Protein AF-A0A1G5UIV0-F1 (afdb_monomer_lite)

Structure (mmCIF, N/CA/C/O backbone):
data_AF-A0A1G5UIV0-F1
#
_entry.id   AF-A0A1G5UIV0-F1
#
loop_
_atom_site.group_PDB
_atom_site.id
_atom_site.type_symbol
_atom_site.label_atom_id
_atom_site.label_alt_id
_atom_site.label_comp_id
_atom_site.label_asym_id
_atom_site.label_entity_id
_atom_site.label_seq_id
_atom_site.pdbx_PDB_ins_code
_atom_site.Cartn_x
_atom_site.Cartn_y
_atom_site.Cartn_z
_atom_site.occupancy
_atom_site.B_iso_or_equiv
_atom_site.auth_seq_id
_atom_site.auth_comp_id
_atom_site.auth_asym_id
_atom_site.auth_atom_id
_atom_site.pdbx_PDB_model_num
ATOM 1 N N . MET A 1 1 ? 47.973 86.712 11.797 1.00 45.47 1 MET A N 1
ATOM 2 C CA . MET A 1 1 ? 46.643 86.610 11.159 1.00 45.47 1 MET A CA 1
ATOM 3 C C . MET A 1 1 ? 46.803 85.917 9.816 1.00 45.47 1 MET A C 1
ATOM 5 O O . MET A 1 1 ? 47.388 86.511 8.927 1.00 45.47 1 MET A O 1
ATOM 9 N N . ALA A 1 2 ? 46.351 84.668 9.715 1.00 38.31 2 ALA A N 1
ATOM 10 C CA . ALA A 1 2 ? 45.822 84.017 8.512 1.00 38.31 2 ALA A CA 1
ATOM 11 C C . ALA A 1 2 ? 45.272 82.656 8.969 1.00 38.31 2 ALA A C 1
ATOM 13 O O . ALA A 1 2 ? 45.981 81.847 9.560 1.00 38.31 2 ALA A O 1
ATOM 14 N N . THR A 1 3 ? 43.968 82.510 8.804 1.00 40.00 3 THR A N 1
ATOM 15 C CA . THR A 1 3 ? 43.076 81.426 9.219 1.00 40.00 3 THR A CA 1
ATOM 16 C C . THR A 1 3 ? 43.278 80.147 8.414 1.00 40.00 3 THR A C 1
ATOM 18 O O . THR A 1 3 ? 43.412 80.211 7.196 1.00 40.00 3 THR A O 1
ATOM 21 N N . ALA A 1 4 ? 43.147 78.991 9.065 1.00 43.28 4 ALA A N 1
ATOM 22 C CA . ALA A 1 4 ? 42.782 77.743 8.405 1.00 43.28 4 ALA A CA 1
ATOM 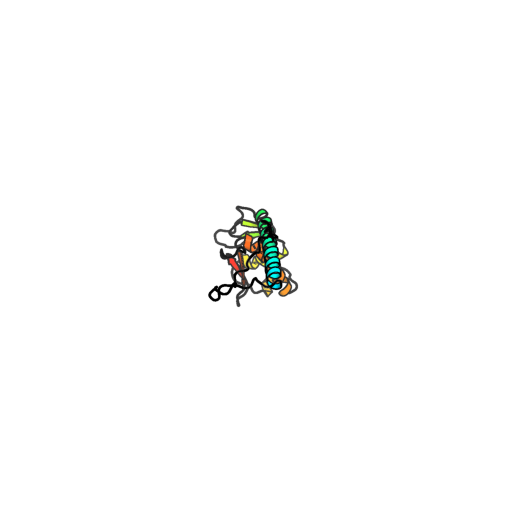23 C C . ALA A 1 4 ? 41.532 77.185 9.100 1.00 43.28 4 ALA A C 1
ATOM 25 O O . ALA A 1 4 ? 41.620 76.454 10.083 1.00 43.28 4 ALA A O 1
ATOM 26 N N . ASN A 1 5 ? 40.363 77.602 8.607 1.00 49.97 5 ASN A N 1
ATOM 27 C CA . ASN A 1 5 ? 39.105 76.901 8.842 1.00 49.97 5 ASN A CA 1
ATOM 28 C C . ASN A 1 5 ? 39.140 75.626 7.997 1.00 49.97 5 ASN A C 1
ATOM 30 O O . ASN A 1 5 ? 39.180 75.711 6.771 1.00 49.97 5 ASN A O 1
ATOM 34 N N . ILE A 1 6 ? 39.124 74.462 8.641 1.00 55.72 6 ILE A N 1
ATOM 35 C CA . ILE A 1 6 ? 38.817 73.197 7.974 1.00 55.72 6 ILE A CA 1
ATOM 36 C C . ILE A 1 6 ? 37.407 72.823 8.416 1.00 55.72 6 ILE A C 1
ATOM 38 O O . ILE A 1 6 ? 37.174 72.445 9.562 1.00 55.72 6 ILE A O 1
ATOM 42 N N . GLU A 1 7 ? 36.465 73.007 7.497 1.00 50.59 7 GLU A N 1
ATOM 43 C CA . GLU A 1 7 ? 35.084 72.559 7.607 1.00 50.59 7 GLU A CA 1
ATOM 44 C C . GLU A 1 7 ? 35.047 71.026 7.564 1.00 50.59 7 GLU A C 1
ATOM 46 O O . GLU A 1 7 ? 35.355 70.401 6.548 1.00 50.59 7 GLU A O 1
ATOM 51 N N . THR A 1 8 ? 34.678 70.400 8.678 1.00 56.12 8 THR A N 1
ATOM 52 C CA . THR A 1 8 ? 34.469 68.951 8.741 1.00 56.12 8 THR A CA 1
ATOM 53 C C . THR A 1 8 ? 33.065 68.631 8.227 1.00 56.12 8 THR A C 1
ATOM 55 O O . THR A 1 8 ? 32.067 68.955 8.869 1.00 56.12 8 THR A O 1
ATOM 58 N N . ALA A 1 9 ? 32.981 68.009 7.051 1.00 60.84 9 ALA A N 1
ATOM 59 C CA . ALA A 1 9 ? 31.723 67.633 6.411 1.00 60.84 9 ALA A CA 1
ATOM 60 C C . ALA A 1 9 ? 30.923 66.603 7.253 1.00 60.84 9 ALA A C 1
ATOM 62 O O . ALA A 1 9 ? 31.478 65.573 7.640 1.00 60.84 9 ALA A O 1
ATOM 63 N N . PRO A 1 10 ? 29.613 66.813 7.501 1.00 59.41 10 PRO A N 1
ATOM 64 C CA . PRO A 1 10 ? 28.819 66.016 8.450 1.00 59.41 10 PRO A CA 1
ATOM 65 C C . PRO A 1 10 ? 28.343 64.638 7.943 1.00 59.41 10 PRO A C 1
ATOM 67 O O . PRO A 1 10 ? 27.550 63.990 8.620 1.00 59.41 10 PRO A O 1
ATOM 70 N N . TRP A 1 11 ? 28.780 64.170 6.768 1.00 55.88 11 TRP A N 1
ATOM 71 C CA . TRP A 1 11 ? 28.223 62.966 6.122 1.00 55.88 11 TRP A CA 1
ATOM 72 C C . TRP A 1 11 ? 29.196 61.786 5.975 1.00 55.88 11 TRP A C 1
ATOM 74 O O . TRP A 1 11 ? 28.808 60.737 5.460 1.00 55.88 11 TRP A O 1
ATOM 84 N N . ILE A 1 12 ? 30.434 61.892 6.468 1.00 54.22 12 ILE A N 1
ATOM 85 C CA . ILE A 1 12 ? 31.352 60.745 6.513 1.00 54.22 12 ILE A CA 1
ATOM 86 C C . ILE A 1 12 ? 31.072 59.939 7.787 1.00 54.22 12 ILE A C 1
ATOM 88 O O . ILE A 1 12 ? 31.658 60.175 8.842 1.00 54.22 12 ILE A O 1
ATOM 92 N N . VAL A 1 13 ? 30.167 58.962 7.694 1.00 50.62 13 VAL A N 1
ATOM 93 C CA . VAL A 1 13 ? 30.032 57.921 8.722 1.00 50.62 13 VAL A CA 1
ATOM 94 C C . VAL A 1 13 ? 31.131 56.889 8.484 1.00 50.62 13 VAL A C 1
ATOM 96 O O . VAL A 1 13 ? 30.947 55.901 7.775 1.00 50.62 13 VAL A O 1
ATOM 99 N N . THR A 1 14 ? 32.308 57.126 9.060 1.00 55.34 14 THR A N 1
ATOM 100 C CA . THR A 1 14 ? 33.357 56.107 9.137 1.00 55.34 14 THR A CA 1
ATOM 101 C C . THR A 1 14 ? 32.850 54.991 10.046 1.00 55.34 14 THR A C 1
ATOM 103 O O . THR A 1 14 ? 32.822 55.139 11.268 1.00 55.34 14 THR A O 1
ATOM 106 N N . ALA A 1 15 ? 32.412 53.873 9.467 1.00 55.78 15 ALA A N 1
ATOM 107 C CA . ALA A 1 15 ? 32.099 52.678 10.237 1.00 55.78 15 ALA A CA 1
ATOM 108 C C . ALA A 1 15 ? 33.396 52.163 10.880 1.00 55.78 15 ALA A C 1
ATOM 110 O O . ALA A 1 15 ? 34.209 51.501 10.238 1.00 55.78 15 ALA A O 1
ATOM 111 N N . VAL A 1 16 ? 33.615 52.505 12.151 1.00 55.00 16 VAL A N 1
ATOM 112 C CA . VAL A 1 16 ? 34.701 51.945 12.957 1.00 55.00 16 VAL A CA 1
ATOM 113 C C . VAL A 1 16 ? 34.380 50.470 13.168 1.00 55.00 16 VAL A C 1
ATOM 115 O O . VAL A 1 16 ? 33.532 50.111 13.986 1.00 55.00 16 VAL A O 1
ATOM 118 N N . ILE A 1 17 ? 35.031 49.604 12.393 1.00 55.38 17 ILE A N 1
ATOM 119 C CA . ILE A 1 17 ? 34.963 48.158 12.590 1.00 55.38 17 ILE A CA 1
ATOM 120 C C . ILE A 1 17 ? 35.615 47.877 13.946 1.00 55.38 17 ILE A C 1
ATOM 122 O O . ILE A 1 17 ? 36.834 47.955 14.092 1.00 55.38 17 ILE A O 1
ATOM 126 N N . ARG A 1 18 ? 34.794 47.599 14.965 1.00 55.12 18 ARG A N 1
ATOM 127 C CA . ARG A 1 18 ? 35.279 47.165 16.278 1.00 55.12 18 ARG A CA 1
ATOM 128 C C . ARG A 1 18 ? 36.058 45.855 16.089 1.00 55.12 18 ARG A C 1
ATOM 130 O O . ARG A 1 18 ? 35.540 44.965 15.409 1.00 55.12 18 ARG A O 1
ATOM 137 N N . PRO A 1 19 ? 37.264 45.708 16.666 1.00 59.38 19 PRO A N 1
ATOM 138 C CA . PRO A 1 19 ? 37.962 44.430 16.649 1.00 59.38 19 PRO A CA 1
ATOM 139 C C . PRO A 1 19 ? 37.062 43.354 17.280 1.00 59.38 19 PRO A C 1
ATOM 141 O O . PRO A 1 19 ? 36.381 43.646 18.269 1.00 59.38 19 PRO A O 1
ATOM 144 N N . PRO A 1 20 ? 36.996 42.144 16.697 1.00 67.38 20 PRO A N 1
ATOM 145 C CA . PRO A 1 20 ? 36.154 41.079 17.223 1.00 67.38 20 PRO A CA 1
ATOM 146 C C . PRO A 1 20 ? 36.579 40.750 18.659 1.00 67.38 20 PRO A C 1
ATOM 148 O O . PRO A 1 20 ? 37.767 40.607 18.939 1.00 67.38 20 PRO A O 1
ATOM 151 N N . ASP A 1 21 ? 35.598 40.671 19.560 1.00 67.38 21 ASP A N 1
ATOM 152 C CA . ASP A 1 21 ? 35.795 40.321 20.969 1.00 67.38 21 ASP A CA 1
ATOM 153 C C . ASP A 1 21 ? 36.572 38.991 21.077 1.00 67.38 21 ASP A C 1
ATOM 155 O O . ASP A 1 21 ? 36.107 37.979 20.538 1.00 67.38 21 ASP A O 1
ATOM 159 N N . PRO A 1 22 ? 37.744 38.961 21.745 1.00 70.88 22 PRO A N 1
ATOM 160 C CA . PRO A 1 22 ? 38.564 37.755 21.868 1.00 70.88 22 PRO A CA 1
ATOM 161 C C . PRO A 1 22 ? 37.880 36.628 22.659 1.00 70.88 22 PRO A C 1
ATOM 163 O O . PRO A 1 22 ? 38.322 35.484 22.571 1.00 70.88 22 PRO A O 1
ATOM 166 N N . ASN A 1 23 ? 36.802 36.926 23.393 1.00 73.00 23 ASN A N 1
ATOM 167 C CA . ASN A 1 23 ? 36.005 35.956 24.145 1.00 73.00 23 ASN A CA 1
ATOM 168 C C . ASN A 1 23 ? 34.666 35.608 23.471 1.00 73.00 23 ASN A C 1
ATOM 170 O O . ASN A 1 23 ? 33.836 34.922 24.074 1.00 73.00 23 ASN A O 1
ATOM 174 N N . ALA A 1 24 ? 34.429 36.047 22.230 1.00 70.06 24 ALA A N 1
ATOM 175 C CA . ALA A 1 24 ? 33.225 35.662 21.505 1.00 70.06 24 ALA A CA 1
ATOM 176 C C . ALA A 1 24 ? 33.184 34.131 21.299 1.00 70.06 24 ALA A C 1
ATOM 178 O O . ALA A 1 24 ? 34.171 33.543 20.844 1.00 70.06 24 ALA A O 1
ATOM 179 N N . PRO A 1 25 ? 32.052 33.455 21.586 1.00 74.12 25 PRO A N 1
ATOM 180 C CA . PRO A 1 25 ? 31.921 32.034 21.295 1.00 74.12 25 PRO A CA 1
ATOM 181 C C . PRO A 1 25 ? 32.117 31.796 19.789 1.00 74.12 25 PRO A C 1
ATOM 183 O O . PRO A 1 25 ? 31.665 32.610 18.976 1.00 74.12 25 PRO A O 1
ATOM 186 N N . PRO A 1 26 ? 32.765 30.688 19.381 1.00 71.88 26 PRO A N 1
ATOM 187 C CA . PRO A 1 26 ? 33.049 30.431 17.976 1.00 71.88 26 PRO A CA 1
ATOM 188 C C . PRO A 1 26 ? 31.743 30.407 17.178 1.00 71.88 26 PRO A C 1
ATOM 190 O O . PRO A 1 26 ? 30.878 29.553 17.394 1.00 71.88 26 PRO A O 1
ATOM 193 N N . MET A 1 27 ? 31.592 31.349 16.243 1.00 68.19 27 MET A N 1
ATOM 194 C CA . MET A 1 27 ? 30.435 31.368 15.355 1.00 68.19 27 MET A CA 1
ATOM 195 C C . MET A 1 27 ? 30.409 30.076 14.535 1.00 68.19 27 MET A C 1
ATOM 197 O O . MET A 1 27 ? 31.398 29.703 13.896 1.00 68.19 27 MET A O 1
ATOM 201 N N . LYS A 1 28 ? 29.268 29.375 14.546 1.00 67.50 28 LYS A N 1
ATOM 202 C CA . LYS A 1 28 ? 29.064 28.188 13.707 1.00 67.50 28 LYS A CA 1
ATOM 203 C C . LYS A 1 28 ? 29.262 28.598 12.250 1.00 67.50 28 LYS A C 1
ATOM 205 O O . LYS A 1 28 ? 28.541 29.459 11.750 1.00 67.50 28 LYS A O 1
ATOM 210 N N . ARG A 1 29 ? 30.243 27.989 11.574 1.00 70.44 29 ARG A N 1
ATOM 211 C CA . ARG A 1 29 ? 30.485 28.242 10.148 1.00 70.44 29 ARG A CA 1
ATOM 212 C C . ARG A 1 29 ? 29.195 27.967 9.368 1.00 70.44 29 ARG A C 1
ATOM 214 O O . ARG A 1 29 ? 28.565 26.934 9.627 1.00 70.44 29 ARG A O 1
ATOM 221 N N . PRO A 1 30 ? 28.801 28.847 8.431 1.00 74.06 30 PRO A N 1
ATOM 222 C CA . PRO A 1 30 ? 27.657 28.570 7.582 1.00 74.06 30 PRO A CA 1
ATOM 223 C C . PRO A 1 30 ? 27.893 27.252 6.827 1.00 74.06 30 PRO A C 1
ATOM 225 O O . PRO A 1 30 ? 29.042 26.924 6.499 1.00 74.06 30 PRO A O 1
ATOM 228 N N . PRO A 1 31 ? 26.834 26.462 6.582 1.00 76.75 31 PRO A N 1
ATOM 229 C CA . PRO A 1 31 ? 26.958 25.214 5.844 1.00 76.75 31 PRO A CA 1
ATOM 230 C C . PRO A 1 31 ? 27.597 25.478 4.479 1.00 76.75 31 PRO A C 1
ATOM 232 O O . PRO A 1 31 ? 27.320 26.484 3.829 1.00 76.75 31 PRO A O 1
ATOM 235 N N . SER A 1 32 ? 28.471 24.570 4.042 1.00 82.12 32 SER A N 1
ATOM 236 C CA . SER A 1 32 ? 29.121 24.695 2.739 1.00 82.12 32 SER A CA 1
ATOM 237 C C . SER A 1 32 ? 28.083 24.747 1.613 1.00 82.12 32 SER A C 1
ATOM 239 O O . SER A 1 32 ? 27.014 24.144 1.716 1.00 82.12 32 SER A O 1
ATOM 241 N N . SER A 1 33 ? 28.418 25.414 0.504 1.00 79.81 33 SER A N 1
ATOM 242 C CA . SER A 1 33 ? 27.553 25.512 -0.686 1.00 79.81 33 SER A CA 1
ATOM 243 C C . SER A 1 33 ? 27.007 24.143 -1.136 1.00 79.81 33 SER A C 1
ATOM 245 O O . SER A 1 33 ? 25.822 23.986 -1.420 1.00 79.81 33 SER A O 1
ATOM 247 N N . ARG A 1 34 ? 27.841 23.097 -1.058 1.00 80.44 34 ARG A N 1
ATOM 248 C CA . ARG A 1 34 ? 27.461 21.710 -1.373 1.00 80.44 34 ARG A CA 1
ATOM 249 C C . ARG A 1 34 ? 26.402 21.141 -0.417 1.00 80.44 34 ARG A C 1
ATOM 251 O O . ARG A 1 34 ? 25.521 20.400 -0.843 1.00 80.44 34 ARG A O 1
ATOM 258 N N . THR A 1 35 ? 26.469 21.493 0.866 1.00 83.56 35 THR A N 1
ATOM 259 C CA . THR A 1 35 ? 25.462 21.118 1.870 1.00 83.56 35 THR A CA 1
ATOM 260 C C . THR A 1 35 ? 24.152 21.864 1.639 1.00 83.56 35 THR A C 1
ATOM 262 O O . THR A 1 35 ? 23.092 21.254 1.749 1.00 83.56 35 THR A O 1
ATOM 265 N N . ILE A 1 36 ? 24.209 23.144 1.259 1.00 83.81 36 ILE A N 1
ATOM 266 C CA . ILE A 1 36 ? 23.020 23.937 0.909 1.00 83.81 36 ILE A CA 1
ATOM 267 C C . ILE A 1 36 ? 22.310 23.324 -0.307 1.00 83.81 36 ILE A C 1
ATOM 269 O O . ILE A 1 36 ? 21.103 23.097 -0.248 1.00 83.81 36 ILE A O 1
ATOM 273 N N . ALA A 1 37 ? 23.055 22.967 -1.361 1.00 83.94 37 ALA A N 1
ATOM 274 C CA . ALA A 1 37 ? 22.505 22.297 -2.543 1.00 83.94 37 ALA A CA 1
ATOM 275 C C . ALA A 1 37 ? 21.829 20.959 -2.190 1.00 83.94 37 ALA A C 1
ATOM 277 O O . ALA A 1 37 ? 20.683 20.724 -2.566 1.00 83.94 37 ALA A O 1
ATOM 278 N N . ARG A 1 38 ? 22.485 20.117 -1.379 1.00 83.69 38 ARG A N 1
ATOM 279 C CA . ARG A 1 38 ? 21.925 18.827 -0.941 1.00 83.69 38 ARG A CA 1
ATOM 280 C C . ARG A 1 38 ? 20.668 18.982 -0.081 1.00 83.69 38 ARG A C 1
ATOM 282 O O . ARG A 1 38 ? 19.749 18.172 -0.180 1.00 83.69 38 ARG A O 1
ATOM 289 N N . LEU A 1 39 ? 20.625 19.996 0.784 1.00 87.62 39 LEU A N 1
ATOM 290 C CA . LEU A 1 39 ? 19.430 20.307 1.571 1.00 87.62 39 LEU A CA 1
ATOM 291 C C . LEU A 1 39 ? 18.287 20.771 0.666 1.00 87.62 39 LEU A C 1
ATOM 293 O O . LEU A 1 39 ? 17.165 20.319 0.860 1.00 87.62 39 LEU A O 1
ATOM 297 N N . HIS A 1 40 ? 18.577 21.594 -0.343 1.00 85.31 40 HIS A N 1
ATOM 298 C CA . HIS A 1 40 ? 17.584 22.050 -1.313 1.00 85.31 40 HIS A CA 1
ATOM 299 C C . HIS A 1 40 ? 17.023 20.895 -2.158 1.00 85.31 40 HIS A C 1
ATOM 301 O O . HIS A 1 40 ? 15.814 20.771 -2.322 1.00 85.31 40 HIS A O 1
ATOM 307 N N . GLU A 1 41 ? 17.872 19.988 -2.645 1.00 84.94 41 GLU A N 1
ATOM 308 C CA . GLU A 1 41 ? 17.410 18.779 -3.343 1.00 84.94 41 GLU A CA 1
ATOM 309 C C . GLU A 1 41 ? 16.519 17.911 -2.447 1.00 84.94 41 GLU A C 1
ATOM 311 O O . GLU A 1 41 ? 15.479 17.414 -2.889 1.00 84.94 41 GLU A O 1
ATOM 316 N N . LYS A 1 42 ? 16.890 17.762 -1.169 1.00 86.25 42 LYS A N 1
ATOM 317 C CA . LYS A 1 42 ? 16.102 17.006 -0.192 1.00 86.25 42 LYS A CA 1
ATOM 318 C C . LYS A 1 42 ? 14.731 17.642 0.044 1.00 86.25 42 LYS A C 1
ATOM 320 O O . LYS A 1 42 ? 13.737 16.920 0.014 1.00 86.25 42 LYS A O 1
ATOM 325 N N . THR A 1 43 ? 14.659 18.959 0.229 1.00 86.88 43 THR A N 1
ATOM 326 C CA . THR A 1 43 ? 13.381 19.653 0.452 1.00 86.88 43 THR A CA 1
ATOM 327 C C . THR A 1 43 ? 12.496 19.625 -0.791 1.00 86.88 43 THR A C 1
ATOM 329 O O . THR A 1 43 ? 11.293 19.398 -0.674 1.00 86.88 43 THR A O 1
ATOM 332 N N . VAL A 1 44 ? 13.070 19.762 -1.992 1.00 85.31 44 VAL A N 1
ATOM 333 C CA . VAL A 1 44 ? 12.331 19.620 -3.258 1.00 85.31 44 VAL A CA 1
ATOM 334 C C . VAL A 1 44 ? 11.774 18.202 -3.411 1.00 85.31 44 VAL A C 1
ATOM 336 O O . VAL A 1 44 ? 10.614 18.033 -3.798 1.00 85.31 44 VAL A O 1
ATOM 339 N N . ALA A 1 45 ? 12.558 17.175 -3.077 1.00 77.94 45 ALA A N 1
ATOM 340 C CA . ALA A 1 45 ? 12.086 15.793 -3.088 1.00 77.94 45 ALA A CA 1
ATOM 341 C C . ALA A 1 45 ? 10.966 15.561 -2.056 1.00 77.94 45 ALA A C 1
ATOM 343 O O . ALA A 1 45 ? 9.959 14.927 -2.372 1.00 77.94 45 ALA A O 1
ATOM 344 N N . GLU A 1 46 ? 11.096 16.110 -0.847 1.00 81.50 46 GLU A N 1
ATOM 345 C CA . GLU A 1 46 ? 10.074 16.026 0.206 1.00 81.50 46 GLU A CA 1
ATOM 346 C C . GLU A 1 46 ? 8.769 16.719 -0.206 1.00 81.50 46 GLU A C 1
ATOM 348 O O . GLU A 1 46 ? 7.698 16.127 -0.063 1.00 81.50 46 GLU A O 1
ATOM 353 N N . ALA A 1 47 ? 8.843 17.904 -0.815 1.00 78.75 47 ALA A N 1
ATOM 354 C CA . ALA A 1 47 ? 7.678 18.622 -1.325 1.00 78.75 47 ALA A CA 1
ATOM 355 C C . ALA A 1 47 ? 6.963 17.851 -2.451 1.00 78.75 47 ALA A C 1
ATOM 357 O O . ALA A 1 47 ? 5.736 17.720 -2.431 1.00 78.75 47 ALA A O 1
ATOM 358 N N . ARG A 1 48 ? 7.715 17.272 -3.400 1.00 77.88 48 ARG A N 1
ATOM 359 C CA . ARG A 1 48 ? 7.152 16.408 -4.459 1.00 77.88 48 ARG A CA 1
ATOM 360 C C . ARG A 1 48 ? 6.447 15.187 -3.870 1.00 77.88 48 ARG A C 1
ATOM 362 O O . ARG A 1 48 ? 5.335 14.860 -4.282 1.00 77.88 48 ARG A O 1
ATOM 369 N N . ASN A 1 49 ? 7.057 14.553 -2.872 1.00 78.56 49 ASN A N 1
ATOM 370 C CA . ASN A 1 49 ? 6.474 13.401 -2.190 1.00 78.56 49 ASN A CA 1
ATOM 371 C C . ASN A 1 49 ? 5.201 13.774 -1.415 1.00 78.56 49 ASN A C 1
ATOM 373 O O . ASN A 1 49 ? 4.222 13.030 -1.461 1.00 78.56 49 ASN A O 1
ATOM 377 N N . ALA A 1 50 ? 5.179 14.928 -0.745 1.00 76.38 50 ALA A N 1
ATOM 378 C CA . ALA A 1 50 ? 4.002 15.427 -0.036 1.00 76.38 50 ALA A CA 1
ATOM 379 C C . ALA A 1 50 ? 2.843 15.756 -0.994 1.00 76.38 50 ALA A C 1
ATOM 381 O O . ALA A 1 50 ? 1.688 15.414 -0.718 1.00 76.38 50 ALA A O 1
ATOM 382 N N . ALA A 1 51 ? 3.144 16.354 -2.150 1.00 80.25 51 ALA A N 1
ATOM 383 C CA . ALA A 1 51 ? 2.158 16.614 -3.194 1.00 80.25 51 ALA A CA 1
ATOM 384 C C . ALA A 1 51 ? 1.578 15.305 -3.760 1.00 80.25 51 ALA A C 1
ATOM 386 O O . ALA A 1 51 ? 0.357 15.161 -3.857 1.00 80.25 51 ALA A O 1
ATOM 387 N N . ALA A 1 52 ? 2.432 14.319 -4.052 1.00 78.81 52 ALA A N 1
ATOM 388 C CA . ALA A 1 52 ? 2.008 12.998 -4.515 1.00 78.81 52 ALA A CA 1
ATOM 389 C C . ALA A 1 52 ? 1.151 12.260 -3.470 1.00 78.81 52 ALA A C 1
ATOM 391 O O . ALA A 1 52 ? 0.120 11.681 -3.813 1.00 78.81 52 ALA A O 1
ATOM 392 N N . ALA A 1 53 ? 1.526 12.322 -2.188 1.00 80.00 53 ALA A N 1
ATOM 393 C CA . ALA A 1 53 ? 0.746 11.738 -1.098 1.00 80.00 53 ALA A CA 1
ATOM 394 C C . ALA A 1 53 ? -0.633 12.402 -0.961 1.00 80.00 53 ALA A C 1
ATOM 396 O O . ALA A 1 53 ? -1.636 11.709 -0.801 1.00 80.00 53 ALA A O 1
ATOM 397 N N . SER A 1 54 ? -0.700 13.728 -1.088 1.00 81.25 54 SER A N 1
ATOM 398 C CA . SER A 1 54 ? -1.962 14.477 -1.048 1.00 81.25 54 SER A CA 1
ATOM 399 C C . SER A 1 54 ? -2.864 14.137 -2.237 1.00 81.25 54 SER A C 1
ATOM 401 O O . SER A 1 54 ? -4.070 13.970 -2.071 1.00 81.25 54 SER A O 1
ATOM 403 N N . ALA A 1 55 ? -2.291 13.981 -3.434 1.00 84.88 55 ALA A N 1
ATOM 404 C CA . ALA A 1 55 ? -3.028 13.540 -4.616 1.00 84.88 55 ALA A CA 1
ATOM 405 C C . ALA A 1 55 ? -3.574 12.111 -4.451 1.00 84.88 55 ALA A C 1
ATOM 407 O O . ALA A 1 55 ? -4.735 11.858 -4.766 1.00 84.88 55 ALA A O 1
ATOM 408 N N . LEU A 1 56 ? -2.777 11.195 -3.892 1.00 79.50 56 LEU A N 1
ATOM 409 C CA . LEU A 1 56 ? -3.210 9.830 -3.577 1.00 79.50 56 LEU A CA 1
ATOM 410 C C . LEU A 1 56 ? -4.294 9.797 -2.494 1.00 79.50 56 LEU A C 1
ATOM 412 O O . LEU A 1 56 ? -5.238 9.022 -2.605 1.00 79.50 56 LEU A O 1
ATOM 416 N N . ALA A 1 57 ? -4.204 10.655 -1.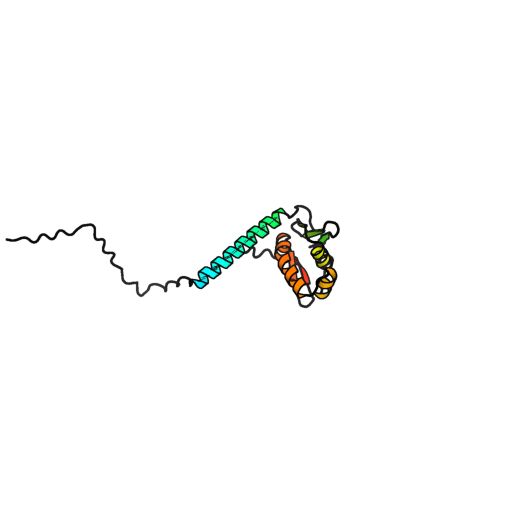477 1.00 81.38 57 ALA A N 1
ATOM 417 C CA . ALA A 1 57 ? -5.222 10.752 -0.434 1.00 81.38 57 ALA A CA 1
ATOM 418 C C . ALA A 1 57 ? -6.594 11.169 -0.991 1.00 81.38 57 ALA A C 1
ATOM 420 O O . ALA A 1 57 ? -7.613 10.746 -0.460 1.00 81.38 57 ALA A O 1
ATOM 421 N N . ARG A 1 58 ? -6.642 11.927 -2.095 1.00 83.88 58 ARG A N 1
ATOM 422 C CA . ARG A 1 58 ? -7.903 12.254 -2.790 1.00 83.88 58 ARG A CA 1
ATOM 423 C C . ARG A 1 58 ? -8.511 11.063 -3.534 1.00 83.88 58 ARG A C 1
ATOM 425 O O . ARG A 1 58 ? -9.711 11.054 -3.768 1.00 83.88 58 ARG A O 1
ATOM 432 N N . GLN A 1 59 ? -7.696 10.079 -3.915 1.00 83.25 59 GLN A N 1
ATOM 433 C CA . GLN A 1 59 ? -8.156 8.835 -4.546 1.00 83.25 59 GLN A CA 1
ATOM 434 C C . GLN A 1 59 ? -8.617 7.796 -3.514 1.00 83.25 59 GLN A C 1
ATOM 436 O O . GLN A 1 59 ? -9.213 6.785 -3.884 1.00 83.25 59 GLN A O 1
ATOM 441 N N . LEU A 1 60 ? -8.315 8.016 -2.230 1.00 85.62 60 LEU A N 1
ATOM 442 C CA . LEU A 1 60 ? -8.703 7.122 -1.151 1.00 85.62 60 LEU A CA 1
ATOM 443 C C . LEU A 1 60 ? -10.201 7.263 -0.871 1.00 85.62 60 LEU A C 1
ATOM 445 O O . LEU A 1 60 ? -10.680 8.352 -0.569 1.00 85.62 60 LEU A O 1
ATOM 449 N N . GLN A 1 61 ? -10.931 6.153 -0.934 1.00 83.38 61 GLN A N 1
ATOM 450 C CA . GLN A 1 61 ? -12.368 6.117 -0.672 1.00 83.38 61 GLN A CA 1
ATOM 451 C C . GLN A 1 61 ? -12.636 5.976 0.837 1.00 83.38 61 GLN A C 1
ATOM 453 O O . GLN A 1 61 ? -12.290 4.940 1.426 1.00 83.38 61 GLN A O 1
ATOM 458 N N . PRO A 1 62 ? -13.249 6.985 1.492 1.00 71.56 62 PRO A N 1
ATOM 459 C CA . PRO A 1 62 ? -13.623 6.900 2.898 1.00 71.56 62 PRO A CA 1
ATOM 460 C C . PRO A 1 62 ? -14.713 5.841 3.096 1.00 71.56 62 PRO A C 1
ATOM 462 O O . PRO A 1 62 ? -15.665 5.766 2.330 1.00 71.56 62 PRO A O 1
ATOM 465 N N . GLY A 1 63 ? -14.577 5.014 4.133 1.00 77.88 63 GLY A N 1
ATOM 466 C CA . GLY A 1 63 ? -15.562 3.977 4.479 1.00 77.88 63 GLY A CA 1
ATOM 467 C C . GLY A 1 63 ? -15.258 2.591 3.911 1.00 77.88 63 GLY A C 1
ATOM 468 O O . GLY A 1 63 ? -15.712 1.594 4.469 1.00 77.88 63 GLY A O 1
ATOM 469 N N . LEU A 1 64 ? -14.401 2.492 2.895 1.00 83.31 64 LEU A N 1
ATOM 470 C CA . LEU A 1 64 ? -14.005 1.207 2.333 1.00 83.31 64 LEU A CA 1
ATOM 471 C C . LEU A 1 64 ? -12.799 0.642 3.099 1.00 83.31 64 LEU A C 1
ATOM 473 O O . LEU A 1 64 ? -11.647 0.816 2.715 1.00 83.31 64 LEU A O 1
ATOM 477 N N . ARG A 1 65 ? -13.067 0.026 4.254 1.00 82.12 65 ARG A N 1
ATOM 478 C CA . ARG A 1 65 ? -12.038 -0.486 5.176 1.00 82.12 65 ARG A CA 1
ATOM 479 C C . ARG A 1 65 ? -11.860 -1.996 5.048 1.00 82.12 65 ARG A C 1
ATOM 481 O O . ARG A 1 65 ? -12.730 -2.706 4.540 1.00 82.12 65 ARG A O 1
ATOM 488 N N . ALA A 1 66 ? -10.706 -2.483 5.499 1.00 84.06 66 ALA A N 1
ATOM 489 C CA . ALA A 1 66 ? -10.513 -3.916 5.693 1.00 84.06 66 ALA A CA 1
ATOM 490 C C . ALA A 1 66 ? -11.518 -4.460 6.744 1.00 84.06 66 ALA A C 1
ATOM 492 O O . ALA A 1 66 ? -11.943 -3.694 7.615 1.00 84.06 66 ALA A O 1
ATOM 493 N N . PRO A 1 67 ? -11.915 -5.748 6.660 1.00 83.00 67 PRO A N 1
ATOM 494 C CA . PRO A 1 67 ? -12.749 -6.407 7.672 1.00 83.00 67 PRO A CA 1
ATOM 495 C C . PRO A 1 67 ? -12.192 -6.238 9.093 1.00 83.00 67 PRO A C 1
ATOM 497 O O . PRO A 1 67 ? -10.985 -6.109 9.265 1.00 83.00 67 PRO A O 1
ATOM 500 N N . ALA A 1 68 ? -13.048 -6.246 10.120 1.00 81.62 68 ALA A N 1
ATOM 501 C CA . ALA A 1 68 ? -12.650 -5.917 11.497 1.00 81.62 68 ALA A CA 1
ATOM 502 C C . ALA A 1 68 ? -11.545 -6.831 12.073 1.00 81.62 68 ALA A C 1
ATOM 504 O O . ALA A 1 68 ? -10.748 -6.393 12.902 1.00 81.62 68 ALA A O 1
ATOM 505 N N . ASP A 1 69 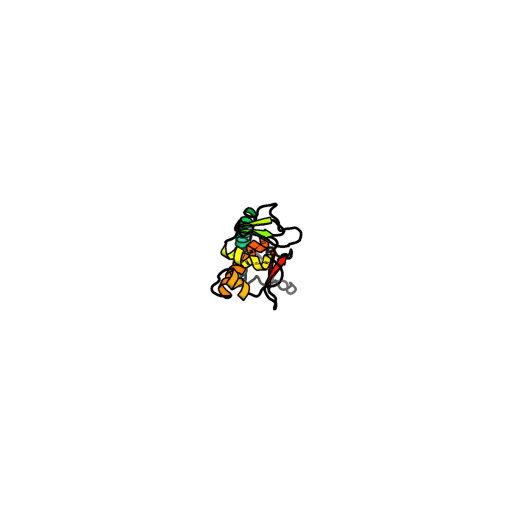? -11.469 -8.077 11.609 1.00 84.00 69 ASP A N 1
ATOM 506 C CA . ASP A 1 69 ? -10.466 -9.081 11.970 1.00 84.00 69 ASP A CA 1
ATOM 507 C C . ASP A 1 69 ? -9.156 -8.960 11.164 1.00 84.00 69 ASP A C 1
ATOM 509 O O . ASP A 1 69 ? -8.173 -9.644 11.465 1.00 84.00 69 ASP A O 1
ATOM 513 N N . ARG A 1 70 ? -9.102 -8.084 10.149 1.00 82.88 70 ARG A N 1
ATOM 514 C CA . ARG A 1 70 ? -7.969 -7.969 9.220 1.00 82.88 70 ARG A CA 1
ATOM 515 C C . ARG A 1 70 ? -7.459 -6.544 9.091 1.00 82.88 70 ARG A C 1
ATOM 517 O O . ARG A 1 70 ? -8.178 -5.588 8.842 1.00 82.88 70 ARG A O 1
ATOM 524 N N . LEU A 1 71 ? -6.140 -6.411 9.153 1.00 86.00 71 LEU A N 1
ATOM 525 C CA . LEU A 1 71 ? -5.471 -5.128 8.953 1.00 86.00 71 LEU A CA 1
ATOM 526 C C . LEU A 1 71 ? -5.524 -4.650 7.487 1.00 86.00 71 LEU A C 1
ATOM 528 O O . LEU A 1 71 ? -5.495 -3.450 7.229 1.00 86.00 71 LEU A O 1
ATOM 532 N N . PHE A 1 72 ? -5.530 -5.580 6.536 1.00 90.19 72 PHE A N 1
ATOM 533 C CA . PHE A 1 72 ? -5.386 -5.324 5.105 1.00 90.19 72 PHE A CA 1
ATOM 534 C C . PHE A 1 72 ? -6.202 -6.350 4.321 1.00 90.19 72 PHE A C 1
ATOM 536 O O . PHE A 1 72 ? -6.210 -7.525 4.686 1.00 90.19 72 PHE A O 1
ATOM 543 N N . ALA A 1 73 ? -6.867 -5.912 3.256 1.00 90.81 73 ALA A N 1
ATOM 544 C CA . ALA A 1 73 ? -7.588 -6.789 2.341 1.00 90.81 73 ALA A CA 1
ATOM 545 C C . ALA A 1 73 ? -7.379 -6.346 0.890 1.00 90.81 73 ALA A C 1
ATOM 547 O O . ALA A 1 73 ? -7.138 -5.170 0.616 1.00 90.81 73 ALA A O 1
ATOM 548 N N . VAL A 1 74 ? -7.485 -7.293 -0.035 1.00 90.50 74 VAL A N 1
ATOM 549 C CA . VAL A 1 74 ? -7.409 -7.059 -1.477 1.00 90.50 74 VAL A CA 1
ATOM 550 C C . VAL A 1 74 ? -8.730 -7.502 -2.085 1.00 90.50 74 VAL A C 1
ATOM 552 O O . VAL A 1 74 ? -9.237 -8.568 -1.746 1.00 90.50 74 VAL A O 1
ATOM 555 N N . ASP A 1 75 ? -9.290 -6.668 -2.950 1.00 88.31 75 ASP A N 1
ATOM 556 C CA . ASP A 1 75 ? -10.465 -6.986 -3.750 1.00 88.31 75 ASP A CA 1
ATOM 557 C C . ASP A 1 75 ? -10.018 -7.134 -5.203 1.00 88.31 75 ASP A C 1
ATOM 559 O O . ASP A 1 75 ? -9.752 -6.141 -5.886 1.00 88.31 75 ASP A O 1
ATOM 563 N N . ALA A 1 76 ? -9.854 -8.382 -5.643 1.00 83.75 76 ALA A N 1
ATOM 564 C CA . ALA A 1 76 ? -9.344 -8.673 -6.974 1.00 83.75 76 ALA A CA 1
ATOM 565 C C . ALA A 1 76 ? -10.337 -8.311 -8.083 1.00 83.75 76 ALA A C 1
ATOM 567 O O . ALA A 1 76 ? -9.914 -7.838 -9.135 1.00 83.75 76 ALA A O 1
ATOM 568 N N . GLY A 1 77 ? -11.642 -8.455 -7.829 1.00 84.06 77 GLY A N 1
ATOM 569 C CA . GLY A 1 77 ? -12.687 -8.096 -8.789 1.00 84.06 77 GLY A CA 1
ATOM 570 C C . GLY A 1 77 ? -12.794 -6.586 -9.001 1.00 84.06 77 GLY A C 1
ATOM 571 O O . GLY A 1 77 ? -12.992 -6.135 -10.125 1.00 84.06 77 GLY A O 1
ATOM 572 N N . ALA A 1 78 ? -12.601 -5.799 -7.939 1.00 85.50 78 ALA A N 1
ATOM 573 C CA . ALA A 1 78 ? -12.635 -4.335 -8.000 1.00 85.50 78 ALA A CA 1
ATO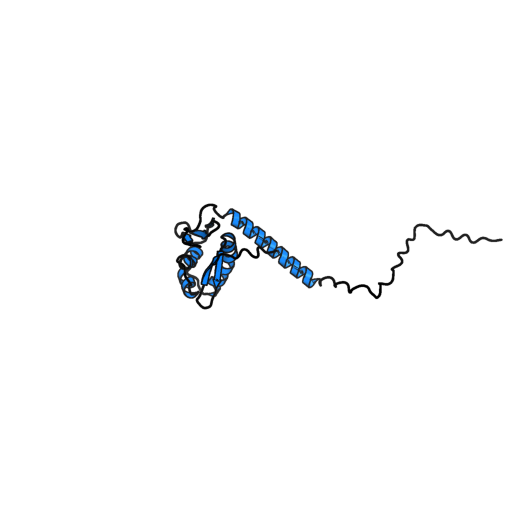M 574 C C . ALA A 1 78 ? -11.251 -3.675 -8.178 1.00 85.50 78 ALA A C 1
ATOM 576 O O . ALA A 1 78 ? -11.152 -2.448 -8.145 1.00 85.50 78 ALA A O 1
ATOM 577 N N . LEU A 1 79 ? -10.181 -4.465 -8.331 1.00 90.56 79 LEU A N 1
ATOM 578 C CA . LEU A 1 79 ? -8.787 -4.006 -8.420 1.00 90.56 79 LEU A CA 1
ATOM 579 C C . LEU A 1 79 ? -8.376 -3.037 -7.298 1.00 90.56 79 LEU A C 1
ATOM 581 O O . LEU A 1 79 ? -7.749 -1.995 -7.525 1.00 90.56 79 LEU A O 1
ATOM 585 N N . LEU A 1 80 ? -8.732 -3.374 -6.061 1.00 90.44 80 LEU A N 1
ATOM 586 C CA . LEU A 1 80 ? -8.685 -2.431 -4.950 1.00 90.44 80 LEU A CA 1
ATOM 587 C C . LEU A 1 80 ? -7.920 -2.978 -3.738 1.00 90.44 80 LEU A C 1
ATOM 589 O O . LEU A 1 80 ? -8.010 -4.151 -3.379 1.00 90.44 80 LEU A O 1
ATOM 593 N N . LEU A 1 81 ? -7.182 -2.090 -3.067 1.00 90.94 81 LEU A N 1
ATOM 594 C CA . LEU A 1 81 ? -6.480 -2.355 -1.810 1.00 90.94 81 LEU A CA 1
ATOM 595 C C . LEU A 1 81 ? -7.213 -1.677 -0.651 1.00 90.94 81 LEU A C 1
ATOM 597 O O . LEU A 1 81 ? -7.413 -0.465 -0.692 1.00 90.94 81 LEU A O 1
ATOM 601 N N . ARG A 1 82 ? -7.571 -2.429 0.393 1.00 91.38 82 ARG A N 1
ATOM 602 C CA . ARG A 1 82 ? -8.272 -1.934 1.590 1.00 91.38 82 ARG A CA 1
ATOM 603 C C . ARG A 1 82 ? -7.334 -1.925 2.786 1.00 91.38 82 ARG A C 1
ATOM 605 O O . ARG A 1 82 ? -6.709 -2.939 3.094 1.00 91.38 82 ARG A O 1
ATOM 612 N N . GLY A 1 83 ? -7.267 -0.804 3.490 1.00 89.12 83 GLY A N 1
ATOM 613 C CA . GLY A 1 83 ? -6.504 -0.646 4.722 1.00 89.12 83 GLY A CA 1
ATOM 614 C C . GLY A 1 83 ? -7.333 -0.041 5.857 1.00 89.12 83 GLY A C 1
ATOM 615 O O . GLY A 1 83 ? -8.538 0.177 5.712 1.00 89.12 83 GLY A O 1
ATOM 616 N N . PRO A 1 84 ? -6.695 0.251 7.003 1.00 86.31 84 PRO A N 1
ATOM 617 C CA . PRO A 1 84 ? -7.371 0.810 8.171 1.00 86.31 84 PRO A CA 1
ATOM 618 C C . PRO A 1 84 ? -7.990 2.189 7.929 1.00 86.31 84 PRO A C 1
ATOM 620 O O . PRO A 1 84 ? -8.977 2.538 8.574 1.00 86.31 84 PRO A O 1
ATOM 623 N N . THR A 1 85 ? -7.409 2.985 7.028 1.00 86.69 85 THR A N 1
ATOM 624 C CA . THR A 1 85 ? -7.861 4.358 6.755 1.00 86.69 85 THR A CA 1
ATOM 625 C C . THR A 1 85 ? -8.857 4.452 5.598 1.00 86.69 85 THR A C 1
ATOM 627 O O . THR A 1 85 ? -9.623 5.410 5.552 1.00 86.69 85 THR A O 1
ATOM 630 N N . GLY A 1 86 ? -8.916 3.456 4.711 1.00 88.94 86 GLY A N 1
ATOM 631 C CA . GLY A 1 86 ? -9.811 3.430 3.552 1.00 88.94 86 GLY A CA 1
ATOM 632 C C . GLY A 1 86 ? -9.305 2.489 2.463 1.00 88.94 86 GLY A C 1
ATOM 633 O O . GLY A 1 86 ? -8.486 1.608 2.739 1.00 88.94 86 GLY A O 1
ATOM 634 N N . GLY A 1 87 ? -9.785 2.683 1.235 1.00 90.81 87 GLY A N 1
ATOM 635 C CA . GLY A 1 87 ? -9.419 1.868 0.078 1.00 90.81 87 GLY A CA 1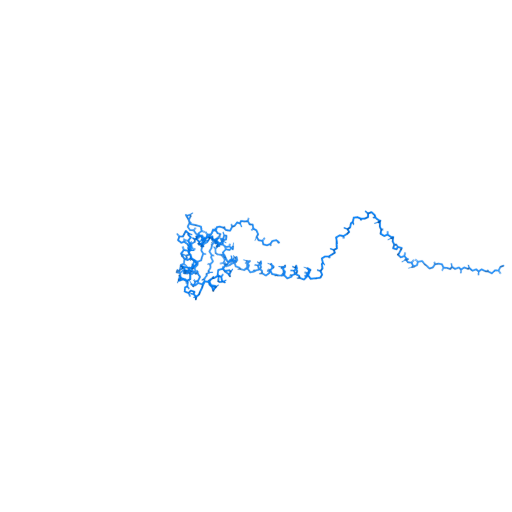
ATOM 636 C C . GLY A 1 87 ? -8.855 2.694 -1.074 1.00 90.81 87 GLY A C 1
ATOM 637 O O . GLY A 1 87 ? -9.239 3.849 -1.239 1.00 90.81 87 GLY A O 1
ATOM 638 N N . ILE A 1 88 ? -7.952 2.119 -1.869 1.00 90.38 88 ILE A N 1
ATOM 639 C CA . ILE A 1 88 ? -7.374 2.770 -3.056 1.00 90.38 88 ILE A CA 1
ATOM 640 C C . ILE A 1 88 ? -7.293 1.797 -4.235 1.00 90.38 88 ILE A C 1
ATOM 642 O O . ILE A 1 88 ? -6.951 0.623 -4.066 1.00 90.38 88 ILE A O 1
ATOM 646 N N . GLY A 1 89 ? -7.569 2.305 -5.435 1.00 88.81 89 GLY A N 1
ATOM 647 C CA . GLY A 1 89 ? -7.392 1.558 -6.677 1.00 88.81 89 GLY A CA 1
ATOM 648 C C . GLY A 1 89 ? -5.925 1.205 -6.939 1.00 88.81 89 GLY A C 1
ATOM 649 O O . GLY A 1 89 ? -4.998 1.983 -6.669 1.00 88.81 89 GLY A O 1
ATOM 650 N N . SER A 1 90 ? -5.705 0.013 -7.478 1.00 89.56 90 SER A N 1
ATOM 651 C CA . SER A 1 90 ? -4.385 -0.492 -7.834 1.00 89.56 90 SER A CA 1
ATOM 652 C C . SER A 1 90 ? -4.440 -1.277 -9.142 1.00 89.56 90 SER A C 1
ATOM 654 O O . SER A 1 90 ? -5.501 -1.499 -9.710 1.00 89.56 90 SER A O 1
ATOM 656 N N . THR A 1 91 ? -3.282 -1.659 -9.666 1.00 89.69 91 THR A N 1
ATOM 657 C CA . THR A 1 91 ? -3.213 -2.455 -10.896 1.00 89.69 91 THR A CA 1
ATOM 658 C C . THR A 1 91 ? -3.445 -3.929 -10.591 1.00 89.69 91 THR A C 1
ATOM 660 O O . THR A 1 91 ? -3.108 -4.400 -9.504 1.00 89.69 91 THR A O 1
ATOM 663 N N . GLU A 1 92 ? -3.950 -4.681 -11.569 1.00 90.69 92 GLU A N 1
ATOM 664 C CA . GLU A 1 92 ? -4.168 -6.128 -11.446 1.00 90.69 92 GLU A CA 1
ATOM 665 C C . GLU A 1 92 ? -2.911 -6.871 -10.993 1.00 90.69 92 GLU A C 1
ATOM 667 O O . GLU A 1 92 ? -2.944 -7.630 -10.025 1.00 90.69 92 GLU A O 1
ATOM 672 N N . ARG A 1 93 ? -1.771 -6.577 -11.627 1.00 91.31 93 ARG A N 1
ATOM 673 C CA . ARG A 1 93 ? -0.477 -7.148 -11.241 1.00 91.31 93 ARG A CA 1
ATOM 674 C C . ARG A 1 93 ? -0.190 -6.940 -9.753 1.00 91.31 93 ARG A C 1
ATOM 676 O O . ARG A 1 93 ? 0.255 -7.855 -9.064 1.00 91.31 93 ARG A O 1
ATOM 683 N N . MET A 1 94 ? -0.461 -5.744 -9.239 1.00 89.75 94 MET A N 1
ATOM 684 C CA . MET A 1 94 ? -0.195 -5.406 -7.847 1.00 89.75 94 MET A CA 1
ATOM 685 C C . MET A 1 94 ? -1.183 -6.072 -6.886 1.00 89.75 94 MET A C 1
ATOM 687 O O . MET A 1 94 ? -0.786 -6.561 -5.834 1.00 89.75 94 MET A O 1
ATOM 691 N N . VAL A 1 95 ? -2.458 -6.117 -7.256 1.00 91.81 95 VAL A N 1
ATOM 692 C CA . VAL A 1 95 ? -3.521 -6.808 -6.517 1.00 91.81 95 VAL A CA 1
ATOM 693 C C . VAL A 1 95 ? -3.164 -8.287 -6.351 1.00 91.81 95 VAL A C 1
ATOM 695 O O . VAL A 1 95 ? -3.060 -8.745 -5.215 1.00 91.81 95 VAL A O 1
ATOM 698 N N . ARG A 1 96 ? -2.832 -8.989 -7.444 1.00 91.81 96 ARG A N 1
ATOM 699 C CA . ARG A 1 96 ? -2.394 -10.397 -7.404 1.00 91.81 96 ARG A CA 1
ATOM 700 C C . ARG A 1 96 ? -1.132 -10.600 -6.559 1.00 91.81 96 ARG A C 1
ATOM 702 O O . ARG A 1 96 ? -1.030 -11.549 -5.794 1.00 91.81 96 ARG A O 1
ATOM 709 N N . THR A 1 97 ? -0.180 -9.667 -6.635 1.00 92.88 97 THR A N 1
ATOM 710 C CA . THR A 1 97 ? 1.054 -9.718 -5.824 1.00 92.88 97 THR A CA 1
ATOM 711 C C . THR A 1 97 ? 0.772 -9.600 -4.324 1.00 92.88 97 THR A C 1
ATOM 713 O O . THR A 1 97 ? 1.467 -10.203 -3.509 1.00 92.88 97 THR A O 1
ATOM 716 N N . LEU A 1 98 ? -0.210 -8.788 -3.930 1.00 92.50 98 LEU A N 1
ATOM 717 C CA . LEU A 1 98 ? -0.502 -8.495 -2.524 1.00 92.50 98 LEU A CA 1
ATOM 718 C C . LEU A 1 98 ? -1.564 -9.412 -1.920 1.00 92.50 98 LEU A C 1
ATOM 720 O O . LEU A 1 98 ? -1.695 -9.449 -0.697 1.00 92.50 98 LEU A O 1
ATOM 724 N N . GLU A 1 99 ? -2.301 -10.148 -2.743 1.00 91.25 99 GLU A N 1
ATOM 725 C CA . GLU A 1 99 ? -3.329 -11.093 -2.315 1.00 91.25 99 GLU A CA 1
ATOM 726 C C . GLU A 1 99 ? -2.799 -12.140 -1.311 1.00 91.25 99 GLU A C 1
ATOM 728 O O . GLU A 1 99 ? -3.401 -12.265 -0.238 1.00 91.25 99 GLU A O 1
ATOM 733 N N . PRO A 1 100 ? -1.619 -12.773 -1.506 1.00 91.00 100 PRO A N 1
ATOM 734 C CA . PRO A 1 100 ? -1.029 -13.640 -0.483 1.00 91.00 100 PRO A CA 1
ATOM 735 C C . PRO A 1 100 ? -0.785 -12.912 0.845 1.00 91.00 100 PRO A C 1
ATOM 737 O O . PRO A 1 100 ? -1.040 -13.448 1.921 1.00 91.00 100 PRO A O 1
ATOM 740 N N . LEU A 1 101 ? -0.347 -11.648 0.793 1.00 90.50 101 LEU A N 1
ATOM 741 C CA . LEU A 1 101 ? -0.108 -10.849 1.998 1.00 90.50 101 LEU A CA 1
ATOM 742 C C . LEU A 1 101 ? -1.412 -10.479 2.726 1.00 90.50 101 LEU A C 1
ATOM 744 O O . LEU A 1 101 ? -1.378 -10.262 3.940 1.00 90.50 101 LEU A O 1
ATOM 748 N N . ALA A 1 102 ? -2.538 -10.399 2.012 1.00 88.69 102 ALA A N 1
ATOM 749 C CA . ALA A 1 102 ? -3.865 -10.128 2.568 1.00 88.69 102 ALA A CA 1
ATOM 750 C C . ALA A 1 102 ? -4.498 -11.347 3.253 1.00 88.69 102 ALA A C 1
ATOM 752 O O . ALA A 1 102 ? -5.287 -11.180 4.184 1.00 88.69 102 ALA A O 1
ATOM 753 N N . ALA A 1 103 ? -4.109 -12.562 2.856 1.00 85.44 103 ALA A N 1
ATOM 754 C CA . ALA A 1 103 ? -4.455 -13.788 3.580 1.00 85.44 103 ALA A CA 1
ATOM 755 C C . ALA A 1 103 ? -3.787 -13.868 4.971 1.00 85.44 103 ALA A C 1
ATOM 757 O O . ALA A 1 103 ? -4.168 -14.687 5.804 1.00 85.44 103 ALA A O 1
ATOM 758 N N . GLY A 1 104 ? -2.819 -12.986 5.244 1.00 84.19 104 GLY A N 1
ATOM 759 C CA . GLY A 1 104 ? -2.076 -12.928 6.495 1.00 84.19 104 GLY A CA 1
ATOM 760 C C . GLY A 1 104 ? -0.765 -13.715 6.445 1.00 84.19 104 GLY A C 1
ATOM 761 O O . GLY A 1 104 ? -0.391 -14.309 5.436 1.00 84.19 104 GLY A O 1
ATOM 762 N N . GLY A 1 105 ? -0.024 -13.682 7.554 1.00 86.94 105 GLY A N 1
ATOM 763 C CA . GLY A 1 105 ? 1.250 -14.392 7.679 1.00 86.94 105 GLY A CA 1
ATOM 764 C C . GLY A 1 105 ? 2.440 -13.695 7.008 1.00 86.94 105 GLY A C 1
ATOM 765 O O . GLY A 1 105 ? 2.445 -12.481 6.784 1.00 86.94 105 GLY A O 1
ATOM 766 N N . ARG A 1 106 ? 3.507 -14.467 6.778 1.00 92.38 106 ARG A N 1
ATOM 767 C CA . ARG A 1 106 ? 4.727 -14.021 6.095 1.00 92.38 106 ARG A CA 1
ATOM 768 C C . ARG A 1 106 ? 4.942 -14.862 4.849 1.00 92.38 106 ARG A C 1
ATOM 770 O O . ARG A 1 106 ? 4.812 -16.076 4.915 1.00 92.38 106 ARG A O 1
ATOM 777 N N . HIS A 1 107 ? 5.340 -14.206 3.768 1.00 92.88 107 HIS A N 1
ATOM 778 C CA . HIS A 1 107 ? 5.529 -14.832 2.464 1.00 92.88 107 HIS A CA 1
ATOM 779 C C . HIS A 1 107 ? 6.931 -14.556 1.939 1.00 92.88 107 HIS A C 1
ATOM 781 O O . HIS A 1 107 ? 7.463 -13.453 2.098 1.00 92.88 107 HIS A O 1
ATOM 787 N N . LEU A 1 108 ? 7.550 -15.565 1.334 1.00 91.44 108 LEU A N 1
ATOM 788 C CA . LEU A 1 108 ? 8.854 -15.409 0.695 1.00 91.44 108 LEU A CA 1
ATOM 789 C C . LEU A 1 108 ? 8.723 -14.564 -0.585 1.00 91.44 108 LEU A C 1
ATOM 791 O O . LEU A 1 108 ? 7.686 -14.642 -1.244 1.00 91.44 108 LEU A O 1
ATOM 795 N N . PRO A 1 109 ? 9.756 -13.786 -0.967 1.00 89.62 109 PRO A N 1
ATOM 796 C CA . PRO A 1 109 ? 9.727 -12.994 -2.197 1.00 89.62 109 PRO A CA 1
ATOM 797 C C . PRO A 1 109 ? 9.376 -13.829 -3.436 1.00 89.62 109 PRO A C 1
ATOM 799 O O . PRO A 1 109 ? 8.517 -13.415 -4.203 1.00 89.62 109 PRO A O 1
ATOM 802 N N . ALA A 1 110 ? 9.940 -15.035 -3.568 1.00 89.56 110 ALA A N 1
ATOM 803 C CA . ALA A 1 110 ? 9.663 -15.957 -4.673 1.00 89.56 110 ALA A CA 1
ATOM 804 C C . ALA A 1 110 ? 8.166 -16.286 -4.860 1.00 89.56 110 ALA A C 1
ATOM 806 O O . ALA A 1 110 ? 7.687 -16.373 -5.988 1.00 89.56 110 ALA A O 1
ATOM 807 N N . VAL A 1 111 ? 7.399 -16.398 -3.767 1.00 90.00 111 VAL A N 1
ATOM 808 C CA . VAL A 1 111 ? 5.942 -16.625 -3.832 1.00 90.00 111 VAL A CA 1
ATOM 809 C C . VAL A 1 111 ? 5.238 -15.409 -4.437 1.00 90.00 111 VAL A C 1
ATOM 811 O O . VAL A 1 111 ? 4.336 -15.552 -5.258 1.00 90.00 111 VAL A O 1
ATOM 814 N N . LEU A 1 112 ? 5.676 -14.204 -4.068 1.00 91.19 112 LEU A N 1
ATOM 815 C CA . LEU A 1 112 ? 5.107 -12.953 -4.573 1.00 91.19 112 LEU A CA 1
ATOM 816 C C . LEU A 1 112 ? 5.500 -12.691 -6.034 1.00 91.19 112 LEU A C 1
ATOM 818 O O . LEU A 1 112 ? 4.690 -12.151 -6.788 1.00 91.19 112 LEU A O 1
ATOM 822 N N . VAL A 1 113 ? 6.712 -13.096 -6.439 1.00 91.81 113 VAL A N 1
ATOM 823 C CA . VAL A 1 113 ? 7.162 -13.071 -7.841 1.00 91.81 113 VAL A CA 1
ATOM 824 C C . VAL A 1 113 ? 6.200 -13.889 -8.701 1.00 91.81 113 VAL A C 1
ATOM 826 O O . VAL A 1 113 ? 5.642 -13.353 -9.659 1.00 91.81 113 VAL A O 1
ATOM 829 N N . GLY A 1 114 ? 5.933 -15.138 -8.305 1.00 88.69 114 GLY A N 1
ATOM 830 C CA . GLY A 1 114 ? 4.996 -16.017 -9.007 1.00 88.69 114 GLY A CA 1
ATOM 831 C C . GLY A 1 114 ? 3.560 -15.488 -9.014 1.00 88.69 114 GLY A C 1
ATOM 832 O O . GLY A 1 114 ? 2.926 -15.459 -10.065 1.00 88.69 114 GLY A O 1
ATOM 833 N N . ALA A 1 115 ? 3.063 -14.997 -7.874 1.00 88.44 115 ALA A N 1
ATOM 834 C CA . ALA A 1 115 ? 1.695 -14.485 -7.759 1.00 88.44 115 ALA A CA 1
ATOM 835 C C . ALA A 1 115 ? 1.426 -13.274 -8.671 1.00 88.44 115 ALA A C 1
ATOM 837 O O . ALA A 1 115 ? 0.364 -13.169 -9.282 1.00 88.44 115 ALA A O 1
ATOM 838 N N . GLY A 1 116 ? 2.391 -12.359 -8.785 1.00 86.88 116 GLY A N 1
ATOM 839 C CA . GLY A 1 116 ? 2.277 -11.178 -9.641 1.00 86.88 116 GLY A CA 1
ATOM 840 C C . GLY A 1 116 ? 2.717 -11.376 -11.093 1.00 86.88 116 GLY A C 1
ATOM 841 O O . GLY A 1 116 ? 2.528 -10.466 -11.901 1.00 86.88 116 GLY A O 1
ATOM 842 N N . GLY A 1 117 ? 3.322 -12.516 -11.440 1.00 90.00 117 GLY A N 1
ATOM 843 C CA . GLY A 1 117 ? 3.952 -12.712 -12.750 1.00 90.00 117 GLY A CA 1
ATOM 844 C C . GLY A 1 117 ? 5.115 -11.743 -12.990 1.00 90.00 117 GLY A C 1
ATOM 845 O O . GLY A 1 117 ? 5.220 -11.144 -14.062 1.00 90.00 117 GLY A O 1
ATOM 846 N N . TRP A 1 118 ? 5.942 -11.522 -11.967 1.00 92.31 118 TRP A N 1
ATOM 847 C CA . TRP A 1 118 ? 7.154 -10.709 -12.081 1.00 92.31 118 TRP A CA 1
ATOM 848 C C . TRP A 1 118 ? 8.270 -11.513 -12.742 1.00 92.31 118 TRP A C 1
ATOM 850 O O . TRP A 1 118 ? 8.332 -12.730 -12.595 1.00 92.31 118 TRP A O 1
ATOM 860 N N . HIS A 1 119 ? 9.159 -10.825 -13.458 1.00 89.50 119 HIS A N 1
ATOM 861 C CA . HIS A 1 119 ? 10.275 -11.490 -14.123 1.00 89.50 119 HIS A CA 1
ATOM 862 C C . HIS A 1 119 ? 11.284 -12.053 -13.114 1.00 89.50 119 HIS A C 1
ATOM 864 O O . HIS A 1 119 ? 11.717 -13.194 -13.247 1.00 89.50 119 HIS A O 1
ATOM 870 N N . ASP A 1 120 ? 11.611 -11.258 -12.095 1.00 92.25 120 ASP A N 1
ATOM 871 C CA . ASP A 1 120 ? 12.562 -11.590 -11.043 1.00 92.25 120 ASP A CA 1
ATOM 872 C C . ASP A 1 120 ? 12.209 -10.880 -9.716 1.00 92.25 120 ASP A C 1
ATOM 874 O O . ASP A 1 120 ? 11.235 -10.122 -9.599 1.00 92.25 120 ASP A O 1
ATOM 878 N N . GLU A 1 121 ? 13.010 -11.142 -8.680 1.00 89.50 121 GLU A N 1
ATOM 879 C CA . GLU A 1 121 ? 12.857 -10.500 -7.371 1.00 89.50 121 GLU A CA 1
ATOM 880 C C . GLU A 1 121 ? 13.235 -9.010 -7.361 1.00 89.50 121 GLU A C 1
ATOM 882 O O . GLU A 1 121 ? 12.837 -8.288 -6.441 1.00 89.50 121 GLU A O 1
ATOM 887 N N . GLU A 1 122 ? 14.020 -8.539 -8.327 1.00 89.81 122 GLU A N 1
ATOM 888 C CA . GLU A 1 122 ? 14.473 -7.151 -8.394 1.00 89.81 122 GLU A CA 1
ATOM 889 C C . GLU A 1 122 ? 13.365 -6.242 -8.928 1.00 89.81 122 GLU A C 1
ATOM 891 O O . GLU A 1 122 ? 13.003 -5.274 -8.257 1.00 89.81 122 GLU A O 1
ATOM 896 N N . ALA A 1 123 ? 12.713 -6.637 -10.018 1.00 89.38 123 ALA A N 1
ATOM 897 C CA . ALA A 1 123 ? 11.510 -6.010 -10.549 1.00 89.38 123 ALA A CA 1
ATOM 898 C C . ALA A 1 123 ? 10.384 -5.983 -9.504 1.00 89.38 123 ALA A C 1
ATOM 900 O O . ALA A 1 123 ? 9.719 -4.959 -9.321 1.00 89.38 123 ALA A O 1
ATOM 901 N N . LEU A 1 124 ? 10.201 -7.079 -8.754 1.00 91.81 124 LEU A N 1
ATOM 902 C CA . LEU A 1 124 ? 9.274 -7.093 -7.622 1.00 91.81 124 LEU A CA 1
ATOM 903 C C . LEU A 1 124 ? 9.679 -6.047 -6.574 1.00 91.81 124 LEU A C 1
ATOM 905 O O . LEU A 1 124 ? 8.835 -5.305 -6.074 1.00 91.81 124 LEU A O 1
ATOM 909 N N . ARG A 1 125 ? 10.961 -5.976 -6.210 1.00 89.44 125 ARG A N 1
ATOM 910 C CA . ARG A 1 125 ? 11.453 -5.039 -5.193 1.00 89.44 125 ARG A CA 1
ATOM 911 C C . ARG A 1 125 ? 11.234 -3.587 -5.605 1.00 89.44 125 ARG A C 1
ATOM 913 O O . ARG A 1 125 ? 10.781 -2.806 -4.766 1.00 89.44 125 ARG A O 1
ATOM 920 N N . GLU A 1 126 ? 11.514 -3.237 -6.855 1.00 88.62 126 GLU A N 1
ATOM 921 C CA . GLU A 1 126 ? 11.245 -1.903 -7.400 1.00 88.62 126 GLU A CA 1
ATOM 922 C C . GLU A 1 126 ? 9.752 -1.577 -7.368 1.00 88.62 126 GLU A C 1
ATOM 924 O O . GLU A 1 126 ? 9.350 -0.516 -6.881 1.00 88.62 126 GLU A O 1
ATOM 929 N N . ALA A 1 127 ? 8.908 -2.521 -7.786 1.00 88.12 127 ALA A N 1
ATOM 930 C CA . ALA A 1 127 ? 7.464 -2.344 -7.751 1.00 88.12 127 ALA A CA 1
ATOM 931 C C . ALA A 1 127 ? 6.931 -2.152 -6.322 1.00 88.12 127 ALA A C 1
ATOM 933 O O . ALA A 1 127 ? 6.110 -1.265 -6.074 1.00 88.12 127 ALA A O 1
ATOM 934 N N . LEU A 1 128 ? 7.420 -2.939 -5.358 1.00 88.94 128 LEU A N 1
ATOM 935 C CA . LEU A 1 128 ? 7.061 -2.795 -3.946 1.00 88.94 128 LEU A CA 1
ATOM 936 C C . LEU A 1 128 ? 7.572 -1.474 -3.352 1.00 88.94 128 LEU A C 1
ATOM 938 O O . LEU A 1 128 ? 6.899 -0.895 -2.495 1.00 88.94 128 LEU A O 1
ATOM 942 N N . ALA A 1 129 ? 8.726 -0.974 -3.802 1.00 85.88 129 ALA A N 1
ATOM 943 C CA . ALA A 1 129 ? 9.222 0.344 -3.414 1.00 85.88 129 ALA A CA 1
ATOM 944 C C . ALA A 1 129 ? 8.303 1.459 -3.942 1.00 85.88 129 ALA A C 1
ATOM 946 O O . ALA A 1 129 ? 7.906 2.333 -3.168 1.00 85.88 129 ALA A O 1
ATOM 947 N N . GLY A 1 130 ? 7.878 1.375 -5.207 1.00 83.25 130 GLY A N 1
ATOM 948 C CA . GLY A 1 130 ? 6.897 2.292 -5.802 1.00 83.25 130 GLY A CA 1
ATOM 949 C C . GLY A 1 130 ? 5.508 2.213 -5.156 1.00 83.25 130 GLY A C 1
ATOM 950 O O . GLY A 1 130 ? 4.772 3.200 -5.124 1.00 83.25 130 GLY A O 1
ATOM 951 N N . LEU A 1 131 ? 5.154 1.062 -4.580 1.00 85.31 131 LEU A N 1
ATOM 952 C CA . LEU A 1 131 ? 3.913 0.868 -3.830 1.00 85.31 131 LEU A CA 1
ATOM 953 C C . LEU A 1 131 ? 3.968 1.453 -2.407 1.00 85.31 131 LEU A C 1
ATOM 955 O O . LEU A 1 131 ? 2.928 1.795 -1.837 1.00 85.31 131 LEU A O 1
ATOM 959 N N . GLY A 1 132 ? 5.162 1.588 -1.827 1.00 85.62 132 GLY A N 1
ATOM 960 C CA . GLY A 1 132 ? 5.373 2.085 -0.464 1.00 85.62 132 GLY A CA 1
ATOM 961 C C . GLY A 1 132 ? 4.553 3.338 -0.110 1.00 85.62 132 GLY A C 1
ATOM 962 O O . GLY A 1 132 ? 3.858 3.314 0.909 1.00 85.62 132 GLY A O 1
ATOM 963 N N . PRO A 1 133 ? 4.546 4.395 -0.948 1.00 82.19 133 PRO A N 1
ATOM 964 C CA . PRO A 1 133 ? 3.728 5.590 -0.733 1.00 82.19 133 PRO A CA 1
ATOM 965 C C . PRO A 1 133 ? 2.218 5.317 -0.680 1.00 82.19 133 PRO A C 1
ATOM 967 O O . PRO A 1 133 ? 1.539 5.837 0.203 1.00 82.19 133 PRO A O 1
ATOM 970 N N . LYS A 1 134 ? 1.684 4.463 -1.567 1.00 85.75 134 LYS A N 1
ATOM 971 C CA . LYS A 1 134 ? 0.251 4.108 -1.572 1.00 85.75 134 LYS A CA 1
ATOM 972 C C . LYS A 1 134 ? -0.144 3.377 -0.291 1.00 85.75 134 LYS A C 1
ATOM 974 O O . LYS A 1 134 ? -1.159 3.698 0.321 1.00 85.75 134 LYS A O 1
ATOM 979 N N . LEU A 1 135 ? 0.683 2.428 0.148 1.00 88.38 135 LEU A N 1
ATOM 980 C CA . LEU A 1 135 ? 0.455 1.725 1.410 1.00 88.38 135 LEU A CA 1
ATOM 981 C C . LEU A 1 135 ? 0.546 2.673 2.604 1.00 88.38 135 LEU A C 1
ATOM 983 O O . LEU A 1 135 ? -0.277 2.573 3.507 1.00 88.38 135 LEU A O 1
ATOM 987 N N . ALA A 1 136 ? 1.485 3.620 2.600 1.00 87.50 136 ALA A N 1
ATOM 988 C CA . ALA A 1 136 ? 1.618 4.589 3.682 1.00 87.50 136 ALA A CA 1
ATOM 989 C C . ALA A 1 136 ? 0.353 5.450 3.847 1.00 87.50 136 ALA A C 1
ATOM 991 O O . ALA A 1 136 ? -0.095 5.637 4.980 1.00 87.50 136 ALA A O 1
ATOM 992 N N . VAL A 1 137 ? -0.259 5.892 2.739 1.00 86.88 137 VAL A N 1
ATOM 993 C CA . VAL A 1 137 ? -1.551 6.613 2.731 1.00 86.88 137 VAL A CA 1
ATOM 994 C C . VAL A 1 137 ? -2.680 5.750 3.314 1.00 86.88 137 VAL A C 1
ATOM 996 O O . VAL A 1 137 ? -3.507 6.239 4.084 1.00 86.88 137 VAL A O 1
ATOM 999 N N . LEU A 1 138 ? -2.669 4.443 3.036 1.00 87.62 138 LEU A N 1
ATOM 1000 C CA . LEU A 1 138 ? -3.593 3.472 3.636 1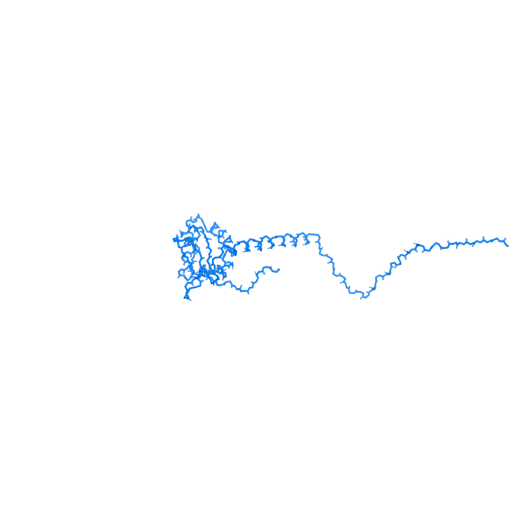.00 87.62 138 LEU A CA 1
ATOM 1001 C C . LEU A 1 138 ? -3.299 3.160 5.117 1.00 87.62 138 LEU A C 1
ATOM 1003 O O . LEU A 1 138 ? -4.006 2.358 5.722 1.00 87.62 138 LEU A O 1
ATOM 1007 N N . GLY A 1 139 ? -2.253 3.736 5.719 1.00 87.69 139 GLY A N 1
ATOM 1008 C CA . GLY A 1 139 ? -1.837 3.404 7.086 1.00 87.69 139 GLY A CA 1
ATOM 1009 C C . GLY A 1 139 ? -1.093 2.065 7.198 1.00 87.69 139 GLY A C 1
ATOM 1010 O O . GLY A 1 139 ? -1.071 1.436 8.261 1.00 87.69 139 GLY A O 1
ATOM 1011 N N . LEU A 1 140 ? -0.487 1.608 6.103 1.00 90.88 140 LEU A N 1
ATOM 1012 C CA . LEU A 1 140 ? 0.155 0.306 5.951 1.00 90.88 140 LEU A CA 1
ATOM 1013 C C . LEU A 1 140 ? 1.618 0.428 5.513 1.00 90.88 140 LEU A C 1
ATOM 1015 O O . LEU A 1 140 ? 2.090 1.463 5.049 1.00 90.88 140 LEU A O 1
ATOM 1019 N N . ARG A 1 141 ? 2.361 -0.663 5.676 1.00 91.56 141 ARG A N 1
ATOM 1020 C CA . ARG A 1 141 ? 3.716 -0.841 5.147 1.00 91.56 141 ARG A CA 1
ATOM 1021 C C . ARG A 1 141 ? 4.037 -2.318 4.983 1.00 91.56 141 ARG A C 1
ATOM 1023 O O . ARG A 1 141 ? 3.555 -3.158 5.745 1.00 91.56 141 ARG A O 1
ATOM 1030 N N . ILE A 1 142 ? 4.963 -2.616 4.081 1.00 91.06 142 ILE A N 1
ATOM 1031 C CA . ILE A 1 142 ? 5.522 -3.959 3.946 1.00 91.06 142 ILE A CA 1
ATOM 1032 C C . ILE A 1 142 ? 6.684 -4.114 4.927 1.00 91.06 142 ILE A C 1
ATOM 1034 O O . ILE A 1 142 ? 7.657 -3.362 4.911 1.00 91.06 142 ILE A O 1
ATOM 1038 N N . CYS A 1 143 ? 6.580 -5.097 5.818 1.00 90.44 143 CYS A N 1
ATOM 1039 C CA . CYS A 1 143 ? 7.627 -5.435 6.771 1.00 90.44 143 CYS A CA 1
ATOM 1040 C C . CYS A 1 143 ? 8.419 -6.640 6.265 1.00 90.44 143 CYS A C 1
ATOM 1042 O O . CYS A 1 143 ? 7.915 -7.764 6.266 1.00 90.44 143 CYS A O 1
ATOM 1044 N N . ARG A 1 144 ? 9.685 -6.408 5.911 1.00 88.88 144 ARG A N 1
ATOM 1045 C CA . ARG A 1 144 ? 10.641 -7.457 5.544 1.00 88.88 144 ARG A CA 1
ATOM 1046 C C . ARG A 1 144 ? 11.382 -7.970 6.782 1.00 88.88 144 ARG A C 1
ATOM 1048 O O . ARG A 1 144 ? 11.928 -7.182 7.555 1.00 88.88 144 ARG A O 1
ATOM 1055 N N . ARG A 1 145 ? 11.405 -9.288 6.985 1.00 86.69 145 ARG A N 1
ATOM 1056 C CA . ARG A 1 145 ? 12.246 -9.991 7.977 1.00 86.69 145 ARG A CA 1
ATOM 1057 C C . ARG A 1 145 ? 12.858 -11.234 7.321 1.00 86.69 145 ARG A C 1
ATOM 1059 O O . ARG A 1 145 ? 12.503 -11.553 6.194 1.00 86.69 145 ARG A O 1
ATOM 1066 N N . LYS A 1 146 ? 13.735 -11.951 8.038 1.00 81.69 146 LYS A N 1
ATOM 1067 C CA . LYS A 1 146 ? 14.342 -13.207 7.552 1.00 81.69 146 LYS A CA 1
ATOM 1068 C C . LYS A 1 146 ? 13.295 -14.224 7.073 1.00 81.69 146 LYS A C 1
ATOM 1070 O O . LYS A 1 146 ? 13.476 -14.828 6.034 1.00 81.69 146 LYS A O 1
ATOM 1075 N N . ALA A 1 147 ? 12.170 -14.331 7.781 1.00 82.38 147 ALA A N 1
ATOM 1076 C CA . ALA A 1 147 ? 11.060 -15.224 7.438 1.00 82.38 147 ALA A CA 1
ATOM 1077 C C . ALA A 1 147 ? 10.133 -14.700 6.314 1.00 82.38 147 ALA A C 1
ATOM 1079 O O . ALA A 1 147 ? 9.025 -15.198 6.167 1.00 82.38 147 ALA A O 1
ATOM 1080 N N . GLY A 1 148 ? 10.525 -13.655 5.577 1.00 91.06 148 GLY A N 1
ATOM 1081 C CA . GLY A 1 148 ? 9.752 -13.106 4.461 1.00 91.06 148 GLY A CA 1
ATOM 1082 C C . GLY A 1 148 ? 9.070 -11.762 4.733 1.00 91.06 148 GLY A C 1
ATOM 1083 O O . GLY A 1 148 ? 9.327 -11.066 5.731 1.00 91.06 148 GLY A O 1
ATOM 1084 N N . LEU A 1 149 ? 8.205 -11.383 3.796 1.00 92.31 149 LEU A N 1
ATOM 1085 C CA . LEU A 1 149 ? 7.445 -10.141 3.764 1.00 92.31 149 LEU A CA 1
ATOM 1086 C C . LEU A 1 149 ? 6.061 -10.334 4.389 1.00 92.31 149 LEU A C 1
ATOM 1088 O O . LEU A 1 149 ? 5.443 -11.382 4.246 1.00 92.31 149 LEU A O 1
ATOM 1092 N N . ARG A 1 150 ? 5.564 -9.308 5.079 1.00 92.75 150 ARG A N 1
ATOM 1093 C CA . ARG A 1 150 ? 4.180 -9.247 5.574 1.00 92.75 150 ARG A CA 1
ATOM 1094 C C . ARG A 1 150 ? 3.623 -7.842 5.473 1.00 92.75 150 ARG A C 1
ATOM 1096 O O . ARG A 1 150 ? 4.396 -6.880 5.542 1.00 92.75 150 ARG A O 1
ATOM 1103 N N . MET A 1 151 ? 2.300 -7.725 5.454 1.00 92.50 151 MET A N 1
ATOM 1104 C CA . MET A 1 151 ? 1.653 -6.441 5.686 1.00 92.50 151 MET A CA 1
ATOM 1105 C C . MET A 1 151 ? 1.687 -6.081 7.177 1.00 92.50 151 MET A C 1
ATOM 1107 O O . MET A 1 151 ? 1.553 -6.936 8.053 1.00 92.50 151 MET A O 1
ATOM 1111 N N . ALA A 1 152 ? 1.937 -4.814 7.483 1.00 90.88 152 ALA A N 1
ATOM 1112 C CA . ALA A 1 152 ? 1.964 -4.301 8.846 1.00 90.88 152 ALA A CA 1
ATOM 1113 C C . ALA A 1 152 ? 1.419 -2.875 8.888 1.00 90.88 152 ALA A C 1
ATOM 1115 O O . ALA A 1 152 ? 1.475 -2.152 7.897 1.00 90.88 152 ALA A O 1
ATOM 1116 N N . LYS A 1 153 ? 0.949 -2.443 10.062 1.00 87.94 153 LYS A N 1
ATOM 1117 C CA . LYS A 1 153 ? 0.509 -1.062 10.261 1.00 87.94 153 LYS A CA 1
ATOM 1118 C C . LYS A 1 153 ? 1.720 -0.140 10.109 1.00 87.94 153 LYS A C 1
ATOM 1120 O O . LYS A 1 153 ? 2.817 -0.460 10.607 1.00 87.94 153 LYS A O 1
ATOM 1125 N N . SER A 1 154 ? 1.554 0.976 9.409 1.00 85.06 154 SER A N 1
ATOM 1126 C CA . SER A 1 154 ? 2.553 2.038 9.451 1.00 85.06 154 SER A CA 1
ATOM 1127 C C . SER A 1 154 ? 2.602 2.579 10.886 1.00 85.06 154 SER A C 1
ATOM 1129 O O . SER A 1 154 ? 1.577 2.715 11.555 1.00 85.06 154 SER A O 1
ATOM 1131 N N . LYS A 1 155 ? 3.804 2.804 11.432 1.00 70.94 155 LYS A N 1
ATOM 1132 C CA . LYS A 1 155 ? 3.895 3.546 12.697 1.00 70.94 155 LYS A CA 1
ATOM 1133 C C . LYS A 1 155 ? 3.499 4.995 12.384 1.00 70.94 155 LYS A C 1
ATOM 1135 O O . LYS A 1 155 ? 3.993 5.508 11.379 1.00 70.94 155 LYS A O 1
ATOM 1140 N N . PRO A 1 156 ? 2.680 5.664 13.214 1.00 49.44 156 PRO A N 1
ATOM 1141 C CA . PRO A 1 156 ? 2.595 7.115 13.163 1.00 49.44 156 PRO A CA 1
ATOM 1142 C C . PRO A 1 156 ? 3.984 7.637 13.537 1.00 49.44 156 PRO A C 1
ATOM 1144 O O . PRO A 1 156 ? 4.443 7.469 14.664 1.00 49.44 156 PRO A O 1
ATOM 1147 N N . GLY A 1 157 ? 4.728 8.114 12.549 1.00 40.72 157 GLY A N 1
ATOM 1148 C CA . GLY A 1 157 ? 6.121 8.481 12.747 1.00 40.72 157 GLY A CA 1
ATOM 1149 C C . GLY A 1 157 ? 6.853 8.604 11.427 1.00 40.72 157 GLY A C 1
ATOM 1150 O O . GLY A 1 157 ? 7.366 7.614 10.906 1.00 40.72 157 GLY A O 1
ATOM 1151 N N . ARG A 1 158 ? 6.921 9.858 10.970 1.00 36.31 158 ARG A N 1
ATOM 1152 C CA . ARG A 1 158 ? 7.607 10.375 9.783 1.00 36.31 158 ARG A CA 1
ATOM 1153 C C . ARG A 1 158 ? 6.770 10.403 8.497 1.00 36.31 158 ARG A C 1
ATOM 1155 O O . ARG A 1 158 ? 7.146 9.836 7.478 1.00 36.31 158 ARG A O 1
ATOM 1162 N N . ALA A 1 159 ? 5.687 11.185 8.519 1.00 37.94 159 ALA A N 1
ATOM 1163 C CA . ALA A 1 159 ? 5.574 12.182 7.454 1.00 37.94 159 ALA A CA 1
ATOM 1164 C C . ALA A 1 159 ? 6.866 13.012 7.525 1.00 37.94 159 ALA A C 1
ATOM 1166 O O . ALA A 1 159 ? 7.245 13.429 8.620 1.00 37.94 159 ALA A O 1
ATOM 1167 N N . ALA A 1 160 ? 7.609 13.095 6.425 1.00 39.16 160 ALA A N 1
ATOM 1168 C CA . ALA A 1 160 ? 8.864 13.831 6.373 1.00 39.16 160 ALA A CA 1
ATOM 1169 C C . ALA A 1 160 ? 8.635 15.262 6.888 1.00 39.16 160 ALA A C 1
ATOM 1171 O O . ALA A 1 160 ? 7.896 16.027 6.276 1.00 39.16 160 ALA A O 1
ATOM 1172 N N . SER A 1 161 ? 9.188 15.549 8.067 1.00 35.31 161 SER A N 1
ATOM 1173 C CA . SER A 1 161 ? 9.492 16.903 8.528 1.00 35.31 161 SER A CA 1
ATOM 1174 C C . SER A 1 161 ? 10.847 17.310 7.973 1.00 35.31 161 SER A C 1
ATOM 1176 O O . SER A 1 161 ? 11.711 16.401 7.850 1.00 35.31 161 SER A O 1
#

Radius of gyration: 29.98 Å; chains: 1; bounding box: 62×103×38 Å

Foldseek 3Di:
DDDDDDDDDPPPPPPPPDDPDPPDDDDDPDDDPVVVVVVVVVVVVLVVLVVVLVVLLVQFDAPAADPPVFQWAADLVQCWIHGHGGIHHDDNLVSQLCHVQRVPDFDALVVSCVSSVNPDSVSVVVVLVVCQSNQVSRQWHWDQDPRHIHIDGNDPDDPPD

pLDDT: mean 79.7, std 14.56, range [35.31, 92.88]

Sequence (161 aa):
MATANIETAPWIVTAVIRPPDPNAPPMKRPPSSRTIARLHEKTVAEARNAAAASALARQLQPGLRAPADRLFAVDAGALLLRGPTGGIGSTERMVRTLEPLAAGGRHLPAVLVGAGGWHDEEALREALAGLGPKLAVLGLRICRRKAGLRMAKSKPGRAAS

Secondary structure (DSSP, 8-state):
---------TT------PPPPTTPPPPPPPPPHHHHHHHHHHHHHHHHHHHHHHHHHHHSBTT-PPPTT-S-EEETTTTEEE-SS-EEE--HHHHHHHHHHHT-S-B-HHHHHHHHT-SSHHHHHHHHHHHHHHHHHTTEEEEEETTEEEEEEPPS--S--